Protein AF-A0A529M7R5-F1 (afdb_monomer)

Radius of gyration: 15.68 Å; Cα contacts (8 Å, |Δi|>4): 245; chains: 1; bounding box: 37×34×49 Å

Sequence (143 aa):
KEEGLSVGFTNGCFDILHAGHVSLLHAARSQCDRLVLGLNSDASVRRLKGAGRPVNDQHDRACVLAALASVDAVVVFEEDTPLALIEALLPDILVKGADYTVDTVVGADVVQKAGGRVVLVDLVAGKSTTNTIGKLRAGGTTN

Mean predicted aligned error: 4.79 Å

Secondary structure (DSSP, 8-state):
-TT---EEEEEE---S--HHHHHHHHHHHTTSSEEEEEEE-HHHHHHHH-TT--SS-HHHHHHHHHTSTT-SEEEEE-SSSSHHHHHHH--SEEEEETTS-GGGSTTHHHHHHTT-EEEEE---TT--HHHHHHHHHHTT---

Solvent-accessible surface area (backbone atoms only — not comparable to full-atom values): 8112 Å² total; per-residue (Å²): 120,89,84,76,59,45,34,19,32,36,70,48,67,67,51,60,82,50,68,34,56,55,53,45,41,46,57,42,28,75,74,30,77,37,21,39,35,40,32,39,24,49,68,23,34,20,73,76,69,34,88,87,28,53,84,47,55,50,64,60,35,46,54,59,49,55,68,35,95,43,38,73,42,71,45,78,43,61,59,94,59,65,42,70,59,42,70,73,64,56,38,46,30,41,40,45,54,54,92,51,53,73,93,70,42,82,48,40,66,63,26,43,76,72,72,24,45,76,43,71,38,81,67,50,82,93,57,48,52,68,55,54,51,50,52,57,60,67,66,66,80,78,128

Foldseek 3Di:
DVVPWAEEEEEDAQQPDDPQVLQQLQVRLVVTVAYEYEHEAQQLQCVVPHDCDDPDGPVVSLVVQCPRPSHVYYDYDHDNACQVVCLVVLGQEYEDEPVDDCVRHRCSVVNVVVVHHYDYDYGDPPDDPVSVVVVVVVVPPDD

pLDDT: mean 91.14, std 11.32, range [41.19, 98.69]

Structure (mmCIF, N/CA/C/O backbone):
data_AF-A0A529M7R5-F1
#
_entry.id   AF-A0A529M7R5-F1
#
loop_
_atom_site.group_PDB
_atom_site.id
_atom_site.type_symbol
_atom_site.label_atom_id
_atom_site.label_alt_id
_atom_site.label_comp_id
_atom_site.label_asym_id
_atom_site.label_entity_id
_atom_site.label_seq_id
_atom_site.pdbx_PDB_ins_code
_atom_site.Cartn_x
_atom_site.Cartn_y
_atom_site.Cartn_z
_atom_site.occupancy
_atom_site.B_iso_or_equiv
_atom_site.auth_seq_id
_atom_site.auth_comp_id
_atom_site.auth_asym_id
_atom_site.auth_atom_id
_atom_site.pdbx_PDB_model_num
ATOM 1 N N . LYS A 1 1 ? -13.655 10.887 7.937 1.00 60.19 1 LYS A N 1
ATOM 2 C CA . LYS A 1 1 ? -13.873 9.828 8.956 1.00 60.19 1 LYS A CA 1
ATOM 3 C C . LYS A 1 1 ? -15.172 10.080 9.737 1.00 60.19 1 LYS A C 1
ATOM 5 O O . LYS A 1 1 ? -15.191 9.979 10.954 1.00 60.19 1 LYS A O 1
ATOM 10 N N . GLU A 1 2 ? -16.259 10.444 9.056 1.00 64.56 2 GLU A N 1
ATOM 11 C CA . GLU A 1 2 ? -17.475 10.938 9.730 1.00 64.56 2 GLU A CA 1
ATOM 12 C C . GLU A 1 2 ? -18.423 9.807 10.161 1.00 64.56 2 GLU A C 1
ATOM 14 O O . GLU A 1 2 ? -19.237 9.995 11.055 1.00 64.56 2 GLU A O 1
ATOM 19 N N . GLU A 1 3 ? -18.260 8.604 9.603 1.00 77.25 3 GLU A N 1
ATOM 20 C CA . GLU A 1 3 ? -19.101 7.432 9.898 1.00 77.25 3 GLU A CA 1
ATOM 21 C C . GLU A 1 3 ? -18.539 6.517 11.007 1.00 77.25 3 GLU A C 1
ATOM 23 O O . GLU A 1 3 ? -19.066 5.434 11.240 1.00 77.25 3 GLU A O 1
ATOM 28 N N . GLY A 1 4 ? -17.441 6.899 11.674 1.00 86.88 4 GLY A N 1
ATOM 29 C CA . GLY A 1 4 ? -16.783 6.056 12.689 1.00 86.88 4 GLY A CA 1
ATOM 30 C C . GLY A 1 4 ? -16.047 4.825 12.135 1.00 86.88 4 GLY A C 1
ATOM 31 O O . GLY A 1 4 ? -15.579 3.994 12.907 1.00 86.88 4 GLY A O 1
ATOM 32 N N . LEU A 1 5 ? -15.928 4.713 10.810 1.00 94.56 5 LEU A N 1
ATOM 33 C CA . LEU A 1 5 ? -15.190 3.649 10.130 1.00 94.56 5 LEU A CA 1
ATOM 34 C C . LEU A 1 5 ? -13.676 3.826 10.281 1.00 94.56 5 LEU A C 1
ATOM 36 O O . LEU A 1 5 ? -13.154 4.931 10.109 1.00 94.56 5 LEU A O 1
ATOM 40 N N . SER A 1 6 ? -12.975 2.719 10.518 1.00 96.81 6 SER A N 1
ATOM 41 C CA . SER A 1 6 ? -11.515 2.681 10.570 1.00 96.81 6 SER A CA 1
ATOM 42 C C . SER A 1 6 ? -10.903 2.777 9.170 1.00 96.81 6 SER A C 1
ATOM 44 O O . SER A 1 6 ? -11.262 2.030 8.254 1.00 96.81 6 SER A O 1
ATOM 46 N N . VAL A 1 7 ? -9.951 3.695 8.995 1.00 97.88 7 VAL A N 1
ATOM 47 C CA . VAL A 1 7 ? -9.262 3.915 7.719 1.00 97.88 7 VAL A CA 1
ATOM 48 C C . VAL A 1 7 ? -7.856 3.338 7.782 1.00 97.88 7 VAL A C 1
ATOM 50 O O . VAL A 1 7 ? -7.005 3.796 8.548 1.00 97.88 7 VAL A O 1
ATOM 53 N N . GLY A 1 8 ? -7.609 2.339 6.941 1.00 98.25 8 GLY A N 1
ATOM 54 C CA . GLY A 1 8 ? -6.283 1.812 6.676 1.00 98.25 8 GLY A CA 1
ATOM 55 C C . GLY A 1 8 ? -5.601 2.566 5.542 1.00 98.25 8 GLY A C 1
ATOM 56 O O . GLY A 1 8 ? -6.247 3.013 4.592 1.00 98.25 8 GLY A O 1
ATOM 57 N N . PHE A 1 9 ? -4.279 2.660 5.613 1.00 98.56 9 PHE A N 1
ATOM 58 C CA . PHE A 1 9 ? -3.445 3.192 4.548 1.00 98.56 9 PHE A CA 1
ATOM 59 C C . PHE A 1 9 ? -2.277 2.259 4.253 1.00 98.56 9 PHE A C 1
ATOM 61 O O . PHE A 1 9 ? -1.611 1.752 5.156 1.00 98.56 9 PHE A O 1
ATOM 68 N N . THR A 1 10 ? -1.991 2.073 2.972 1.00 98.12 10 THR A N 1
ATOM 69 C CA . THR A 1 10 ? -0.728 1.497 2.506 1.00 98.12 10 THR A CA 1
ATOM 70 C C . THR A 1 10 ? -0.268 2.240 1.261 1.00 98.12 10 THR A C 1
ATOM 72 O O . THR A 1 10 ? -1.034 2.996 0.668 1.00 98.12 10 THR A O 1
ATOM 75 N N . ASN A 1 11 ? 0.985 2.063 0.851 1.00 97.69 11 ASN A N 1
ATOM 76 C CA . ASN A 1 11 ? 1.497 2.721 -0.346 1.00 97.69 11 ASN A CA 1
ATOM 77 C C . ASN A 1 11 ? 2.613 1.934 -1.028 1.00 97.69 11 ASN A C 1
ATOM 79 O O . ASN A 1 11 ? 3.338 1.169 -0.381 1.00 97.69 11 ASN A O 1
ATOM 83 N N . GLY A 1 12 ? 2.799 2.204 -2.319 1.00 96.00 12 GLY A N 1
ATOM 84 C CA . GLY A 1 12 ? 3.892 1.652 -3.111 1.00 96.00 12 GLY A CA 1
ATOM 85 C C . GLY A 1 12 ? 3.783 1.975 -4.599 1.00 96.00 12 GLY A C 1
ATOM 86 O O . GLY A 1 12 ? 2.895 2.700 -5.041 1.00 96.00 12 GLY A O 1
ATOM 87 N N . CYS A 1 13 ? 4.693 1.401 -5.390 1.00 95.75 13 CYS A N 1
ATOM 88 C CA . CYS A 1 13 ? 4.737 1.631 -6.836 1.00 95.75 13 CYS A CA 1
ATOM 89 C C . CYS A 1 13 ? 3.709 0.795 -7.619 1.00 95.75 13 CYS A C 1
ATOM 91 O O . CYS A 1 13 ? 3.196 1.276 -8.622 1.00 95.75 13 CYS A O 1
ATOM 93 N N . PHE A 1 14 ? 3.453 -0.453 -7.194 1.00 95.25 14 PHE A N 1
ATOM 94 C CA . PHE A 1 14 ? 2.483 -1.388 -7.801 1.00 95.25 14 PHE A CA 1
ATOM 95 C C . PHE A 1 14 ? 2.534 -1.479 -9.333 1.00 95.25 14 PHE A C 1
ATOM 97 O O . PHE A 1 14 ? 1.520 -1.408 -10.014 1.00 95.25 14 PHE A O 1
ATOM 104 N N . ASP A 1 15 ? 3.734 -1.634 -9.884 1.00 90.62 15 ASP A N 1
ATOM 105 C CA . ASP A 1 15 ? 3.928 -1.493 -11.326 1.00 90.62 15 ASP A CA 1
ATOM 106 C C . ASP A 1 15 ? 3.386 -2.674 -12.148 1.00 90.62 15 ASP A C 1
ATOM 108 O O . ASP A 1 15 ? 2.423 -2.529 -12.893 1.00 90.62 15 ASP A O 1
ATOM 112 N N . ILE A 1 16 ? 3.955 -3.872 -11.969 1.00 92.12 16 ILE A N 1
ATOM 113 C CA . ILE A 1 16 ? 3.395 -5.103 -12.543 1.00 92.12 16 ILE A CA 1
ATOM 114 C C . ILE A 1 16 ? 2.815 -5.903 -11.389 1.00 92.12 16 ILE A C 1
ATOM 116 O O . ILE A 1 16 ? 3.563 -6.367 -10.517 1.00 92.12 16 ILE A O 1
ATOM 120 N N . LEU A 1 17 ? 1.488 -6.042 -11.378 1.00 91.38 17 LEU A N 1
ATOM 121 C CA . LEU A 1 17 ? 0.788 -6.784 -10.341 1.00 91.38 17 LEU A CA 1
ATOM 122 C C . LEU A 1 17 ? 1.142 -8.270 -10.356 1.00 91.38 17 LEU A C 1
ATOM 124 O O . LEU A 1 17 ? 1.397 -8.893 -11.384 1.00 91.38 17 LEU A O 1
ATOM 128 N N . HIS A 1 18 ? 1.151 -8.838 -9.159 1.00 91.12 18 HIS A N 1
ATOM 129 C CA . HIS A 1 18 ? 1.367 -10.253 -8.912 1.00 91.12 18 HIS A CA 1
ATOM 130 C C . HIS A 1 18 ? 0.720 -10.630 -7.582 1.00 91.12 18 HIS A C 1
ATOM 132 O O . HIS A 1 18 ? 0.382 -9.756 -6.782 1.00 91.12 18 HIS A O 1
ATOM 138 N N . ALA A 1 19 ? 0.633 -11.933 -7.303 1.00 91.56 19 ALA A N 1
ATOM 139 C CA . ALA A 1 19 ? 0.003 -12.464 -6.093 1.00 91.56 19 ALA A CA 1
ATOM 140 C C . ALA A 1 19 ? 0.478 -11.781 -4.796 1.00 91.56 19 ALA A C 1
ATOM 142 O O . ALA A 1 19 ? -0.346 -11.471 -3.953 1.00 91.56 19 ALA A O 1
ATOM 143 N N . GLY A 1 20 ? 1.772 -11.448 -4.673 1.00 91.62 20 GLY A N 1
ATOM 144 C CA . GLY A 1 20 ? 2.283 -10.726 -3.499 1.00 91.62 20 GLY A CA 1
ATOM 145 C C . GLY A 1 20 ? 1.604 -9.372 -3.232 1.00 91.62 20 GLY A C 1
ATOM 146 O O . GLY A 1 20 ? 1.315 -9.067 -2.082 1.00 91.62 20 GLY A O 1
ATOM 147 N N . HIS A 1 21 ? 1.283 -8.590 -4.272 1.00 94.56 21 HIS A N 1
ATOM 148 C CA . HIS A 1 21 ? 0.554 -7.327 -4.103 1.00 94.56 21 HIS A CA 1
ATOM 149 C C . HIS A 1 21 ? -0.894 -7.576 -3.681 1.00 94.56 21 HIS A C 1
ATOM 151 O O . HIS A 1 21 ? -1.391 -6.906 -2.785 1.00 94.56 21 HIS A O 1
ATOM 157 N N . VAL A 1 22 ? -1.556 -8.557 -4.298 1.00 94.94 22 VAL A N 1
ATOM 158 C CA . VAL A 1 22 ? -2.948 -8.895 -3.973 1.00 94.94 22 VAL A CA 1
ATOM 159 C C . VAL A 1 22 ? -3.055 -9.391 -2.529 1.00 94.94 22 VAL A C 1
ATOM 161 O O . VAL A 1 22 ? -3.928 -8.936 -1.799 1.00 94.94 22 VAL A O 1
ATOM 164 N N . SER A 1 23 ? -2.134 -10.250 -2.083 1.00 94.50 23 SER A N 1
ATOM 165 C CA . SER A 1 23 ? -2.074 -10.723 -0.697 1.00 94.50 23 SER A CA 1
ATOM 166 C C . SER A 1 23 ? -1.810 -9.590 0.298 1.00 94.50 23 SER A C 1
ATOM 168 O O . SER A 1 23 ? -2.495 -9.524 1.314 1.00 94.50 23 SER A O 1
ATOM 170 N N . LEU A 1 24 ? -0.881 -8.672 -0.006 1.00 95.44 24 LEU A N 1
ATOM 171 C CA . LEU A 1 24 ? -0.615 -7.481 0.812 1.00 95.44 24 LEU A CA 1
ATOM 172 C C . LEU A 1 24 ? -1.866 -6.604 0.954 1.00 95.44 24 LEU A C 1
ATOM 174 O O . LEU A 1 24 ? -2.234 -6.239 2.066 1.00 95.44 24 LEU A O 1
ATOM 178 N N . LEU A 1 25 ? -2.533 -6.279 -0.157 1.00 97.56 25 LEU A N 1
ATOM 179 C CA . LEU A 1 25 ? -3.726 -5.426 -0.152 1.00 97.56 25 LEU A CA 1
ATOM 180 C C . LEU A 1 25 ? -4.905 -6.103 0.555 1.00 97.56 25 LEU A C 1
ATOM 182 O O . LEU A 1 25 ? -5.615 -5.455 1.318 1.00 97.56 25 LEU A O 1
ATOM 186 N N . HIS A 1 26 ? -5.075 -7.411 0.363 1.00 97.19 26 HIS A N 1
ATOM 187 C CA . HIS A 1 26 ? -6.082 -8.194 1.073 1.00 97.19 26 HIS A CA 1
ATOM 188 C C . HIS A 1 26 ? -5.837 -8.196 2.588 1.00 97.19 26 HIS A C 1
ATOM 190 O O . HIS A 1 26 ? -6.755 -7.936 3.366 1.00 97.19 26 HIS A O 1
ATOM 196 N N . ALA A 1 27 ? -4.592 -8.430 3.012 1.00 97.06 27 ALA A N 1
ATOM 197 C CA . ALA A 1 27 ? -4.210 -8.372 4.418 1.00 97.06 27 ALA A CA 1
ATOM 198 C C . ALA A 1 27 ? -4.363 -6.958 4.997 1.00 97.06 27 ALA A C 1
ATOM 200 O O . ALA A 1 27 ? -4.800 -6.814 6.130 1.00 97.06 27 ALA A O 1
ATOM 201 N N . ALA A 1 28 ? -4.069 -5.908 4.226 1.00 97.44 28 ALA A N 1
ATOM 202 C CA . ALA A 1 28 ? -4.280 -4.530 4.662 1.00 97.44 28 ALA A CA 1
ATOM 203 C C . ALA A 1 28 ? -5.769 -4.213 4.859 1.00 97.44 28 ALA A C 1
ATOM 205 O O . ALA A 1 28 ? -6.158 -3.646 5.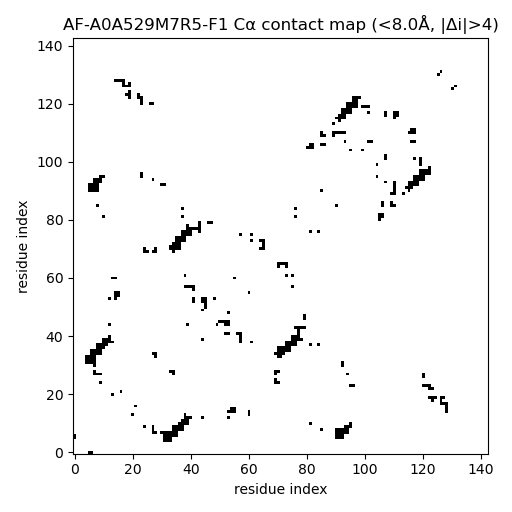883 1.00 97.44 28 ALA A O 1
ATOM 206 N N . ARG A 1 29 ? -6.621 -4.631 3.916 1.00 97.75 29 ARG A N 1
ATOM 207 C CA . ARG A 1 29 ? -8.068 -4.413 3.997 1.00 97.75 29 ARG A CA 1
ATOM 208 C C . ARG A 1 29 ? -8.721 -5.167 5.152 1.00 97.75 29 ARG A C 1
ATOM 210 O O . ARG A 1 29 ? -9.709 -4.678 5.682 1.00 97.75 29 ARG A O 1
ATOM 217 N N . SER A 1 30 ? -8.182 -6.313 5.576 1.00 97.69 30 SER A N 1
ATOM 218 C CA . SER A 1 30 ? -8.715 -7.053 6.731 1.00 97.69 30 SER A CA 1
ATOM 219 C C . SER A 1 30 ? -8.452 -6.371 8.080 1.00 97.69 30 SER A C 1
ATOM 221 O O . SER A 1 30 ? -9.035 -6.766 9.085 1.00 97.69 30 SER A O 1
ATOM 223 N N . GLN A 1 31 ? -7.597 -5.342 8.114 1.00 97.88 31 GLN A N 1
ATOM 224 C CA . GLN A 1 31 ? -7.276 -4.578 9.325 1.00 97.88 31 GLN A CA 1
ATOM 225 C C . GLN A 1 31 ? -8.116 -3.309 9.504 1.00 97.88 31 GLN A C 1
ATOM 227 O O . GLN A 1 31 ? -7.939 -2.627 10.514 1.00 97.88 31 GLN A O 1
ATOM 232 N N . CYS A 1 32 ? -8.960 -2.961 8.530 1.00 97.44 32 CYS A N 1
ATOM 233 C CA . CYS A 1 32 ? -9.695 -1.698 8.491 1.00 97.44 32 CYS A CA 1
ATOM 234 C C . CYS A 1 32 ? -11.045 -1.839 7.775 1.00 97.44 32 CYS A C 1
ATOM 236 O O . CYS A 1 32 ? -11.297 -2.831 7.097 1.00 97.44 32 CYS A O 1
ATOM 238 N N . ASP A 1 33 ? -11.903 -0.829 7.878 1.00 97.62 33 ASP A N 1
ATOM 239 C CA . ASP A 1 33 ? -13.192 -0.781 7.178 1.00 97.62 33 ASP A CA 1
ATOM 240 C C . ASP A 1 33 ? -13.087 -0.174 5.778 1.00 97.62 33 ASP A C 1
ATOM 242 O O . ASP A 1 33 ? -13.915 -0.471 4.913 1.00 97.62 33 ASP A O 1
ATOM 246 N N . ARG A 1 34 ? -12.099 0.699 5.562 1.00 97.81 34 ARG A N 1
ATOM 247 C CA . ARG A 1 34 ? -11.779 1.312 4.269 1.00 97.81 34 ARG A CA 1
ATOM 248 C C . ARG A 1 34 ? -10.270 1.353 4.074 1.00 97.81 34 ARG A C 1
ATOM 250 O O . ARG A 1 34 ? -9.562 1.834 4.957 1.00 97.81 34 ARG A O 1
ATOM 257 N N . LEU A 1 35 ? -9.783 0.906 2.920 1.00 98.56 35 LEU A N 1
ATOM 258 C CA . LEU A 1 35 ? -8.367 0.956 2.564 1.00 98.56 35 LEU A CA 1
ATOM 259 C C . LEU A 1 35 ? -8.099 2.042 1.518 1.00 98.56 35 LEU A C 1
ATOM 261 O O . LEU A 1 35 ? -8.558 1.953 0.377 1.00 98.56 35 LEU A O 1
ATOM 265 N N . VAL A 1 36 ? -7.281 3.024 1.897 1.00 98.56 36 VAL A N 1
ATOM 266 C CA . VAL A 1 36 ? -6.711 4.018 0.984 1.00 98.56 36 VAL A CA 1
ATOM 267 C C . VAL A 1 36 ? -5.320 3.564 0.545 1.00 98.56 36 VAL A C 1
ATOM 269 O O . VAL A 1 36 ? -4.459 3.245 1.367 1.00 98.56 36 VAL A O 1
ATOM 272 N N . LEU A 1 37 ? -5.083 3.558 -0.762 1.00 98.69 37 LEU A N 1
ATOM 273 C CA . LEU A 1 37 ? -3.809 3.196 -1.362 1.00 98.69 37 LEU A CA 1
ATOM 274 C C . LEU A 1 37 ? -3.084 4.431 -1.906 1.00 98.69 37 LEU A C 1
ATOM 276 O O . LEU A 1 37 ? -3.506 5.020 -2.900 1.00 98.69 37 LEU A O 1
ATOM 280 N N . GLY A 1 38 ? -1.949 4.780 -1.305 1.00 98.50 38 GLY A N 1
ATOM 281 C CA . GLY A 1 38 ? -1.008 5.743 -1.868 1.00 98.50 38 GLY A CA 1
ATOM 282 C C . GLY A 1 38 ? -0.229 5.138 -3.039 1.00 98.50 38 GLY A C 1
ATOM 283 O O . GLY A 1 38 ? 0.549 4.197 -2.862 1.00 98.50 38 GLY A O 1
ATOM 284 N N . LEU A 1 39 ? -0.381 5.694 -4.235 1.00 98.50 39 LEU A N 1
ATOM 285 C CA . LEU A 1 39 ? 0.323 5.256 -5.435 1.00 98.50 39 LEU A CA 1
ATOM 286 C C . LEU A 1 39 ? 1.417 6.258 -5.809 1.00 98.50 39 LEU A C 1
ATOM 288 O O . LEU A 1 39 ? 1.136 7.423 -6.072 1.00 98.50 39 LEU A O 1
ATOM 292 N N . ASN A 1 40 ? 2.668 5.805 -5.885 1.00 98.38 40 ASN A N 1
ATOM 293 C CA . ASN A 1 40 ? 3.754 6.654 -6.380 1.00 98.38 40 ASN A CA 1
ATOM 294 C C . ASN A 1 40 ? 3.489 7.073 -7.843 1.00 98.38 40 ASN A C 1
ATOM 296 O O . ASN A 1 40 ? 3.194 6.218 -8.691 1.00 98.38 40 ASN A O 1
ATOM 300 N N . SER A 1 41 ? 3.656 8.362 -8.147 1.00 98.56 41 SER A N 1
ATOM 301 C CA . SER A 1 41 ? 3.620 8.912 -9.509 1.00 98.56 41 SER A CA 1
ATOM 302 C C . SER A 1 41 ? 4.735 8.342 -10.389 1.00 98.56 41 SER A C 1
ATOM 304 O O . SER A 1 41 ? 5.701 7.753 -9.894 1.00 98.56 41 SER A O 1
ATOM 306 N N . ASP A 1 42 ? 4.647 8.541 -11.703 1.00 98.12 42 ASP A N 1
ATOM 307 C CA . ASP A 1 42 ? 5.693 8.074 -12.623 1.00 98.12 42 ASP A CA 1
ATOM 308 C C . ASP A 1 42 ? 7.048 8.729 -12.337 1.00 98.12 42 ASP A C 1
ATOM 310 O O . ASP A 1 42 ? 8.083 8.059 -12.358 1.00 98.12 42 ASP A O 1
ATOM 314 N N . ALA A 1 43 ? 7.042 10.020 -11.990 1.00 98.00 43 ALA A N 1
ATOM 315 C CA . ALA A 1 43 ? 8.241 10.750 -11.594 1.00 98.00 43 ALA A CA 1
ATOM 316 C C . ALA A 1 43 ? 8.854 10.177 -10.304 1.00 98.00 43 ALA A C 1
ATOM 318 O O . ALA A 1 43 ? 10.060 9.924 -10.259 1.00 98.00 43 ALA A O 1
ATOM 319 N N . SER A 1 44 ? 8.023 9.903 -9.291 1.00 97.56 44 SER A N 1
ATOM 320 C CA . SER A 1 44 ? 8.444 9.285 -8.027 1.00 97.56 44 SER A CA 1
ATOM 321 C C . SER A 1 44 ? 9.061 7.903 -8.264 1.00 97.56 44 SER A C 1
ATOM 323 O O . SER A 1 44 ? 10.190 7.627 -7.851 1.00 97.56 44 SER A O 1
ATOM 325 N N . VAL A 1 45 ? 8.380 7.039 -9.028 1.00 96.25 45 VAL A N 1
ATOM 326 C CA . VAL A 1 45 ? 8.890 5.696 -9.343 1.00 96.25 45 VAL A CA 1
ATOM 327 C C . VAL A 1 45 ? 10.202 5.766 -10.125 1.00 96.25 45 VAL A C 1
ATOM 329 O O . VAL A 1 45 ? 11.117 4.992 -9.836 1.00 96.25 45 VAL A O 1
ATOM 332 N N . ARG A 1 46 ? 10.332 6.695 -11.078 1.00 96.50 46 ARG A N 1
ATOM 333 C CA . ARG A 1 46 ? 11.558 6.862 -11.864 1.00 96.50 46 ARG A CA 1
ATOM 334 C C . ARG A 1 46 ? 12.750 7.269 -11.001 1.00 96.50 46 ARG A C 1
ATOM 336 O O . ARG A 1 46 ? 13.834 6.721 -11.194 1.00 96.50 46 ARG A O 1
ATOM 343 N N . ARG A 1 47 ? 12.567 8.171 -10.029 1.00 96.31 47 ARG A N 1
ATOM 344 C CA . ARG A 1 47 ? 13.626 8.527 -9.064 1.00 96.31 47 ARG A CA 1
ATOM 345 C C . ARG A 1 47 ? 14.010 7.337 -8.182 1.00 96.31 47 ARG A C 1
ATOM 347 O O . ARG A 1 47 ? 15.193 7.090 -7.976 1.00 96.31 47 ARG A O 1
ATOM 354 N N . LEU A 1 48 ? 13.027 6.552 -7.736 1.00 92.12 48 LEU A N 1
ATOM 355 C CA . LEU A 1 48 ? 13.240 5.415 -6.832 1.00 92.12 48 LEU A CA 1
ATOM 356 C C . LEU A 1 48 ? 13.825 4.164 -7.508 1.00 92.12 48 LEU A C 1
ATOM 358 O O . LEU A 1 48 ? 14.501 3.370 -6.855 1.00 92.12 48 LEU A O 1
ATOM 362 N N . LYS A 1 49 ? 13.498 3.917 -8.782 1.00 90.31 49 LYS A N 1
ATOM 363 C CA . LYS A 1 49 ? 13.783 2.643 -9.475 1.00 90.31 49 LYS A CA 1
ATOM 364 C C . LYS A 1 49 ? 14.591 2.802 -10.769 1.00 90.31 49 LYS A C 1
ATOM 366 O O . LYS A 1 49 ? 14.974 1.790 -11.355 1.00 90.31 49 LYS A O 1
ATOM 371 N N . GLY A 1 50 ? 14.868 4.033 -11.200 1.00 93.69 50 GLY A N 1
ATOM 372 C CA . GLY A 1 50 ? 15.639 4.357 -12.400 1.00 93.69 50 GLY A CA 1
ATOM 373 C C . GLY A 1 50 ? 14.789 4.598 -13.654 1.00 93.69 50 GLY A C 1
ATOM 374 O O . GLY A 1 50 ? 13.586 4.351 -13.683 1.00 93.69 50 GLY A O 1
ATOM 375 N N . ALA A 1 51 ? 15.446 5.062 -14.724 1.00 91.75 51 ALA A N 1
ATOM 376 C CA . ALA A 1 51 ? 14.809 5.548 -15.957 1.00 91.75 51 ALA A CA 1
ATOM 377 C C . ALA A 1 51 ? 13.899 4.533 -16.675 1.00 91.75 51 ALA A C 1
ATOM 379 O O . ALA A 1 51 ? 12.942 4.933 -17.329 1.00 91.75 51 ALA A O 1
ATOM 380 N N . GLY A 1 52 ? 14.169 3.230 -16.542 1.00 91.88 52 GLY A N 1
ATOM 381 C CA . GLY A 1 52 ? 13.368 2.164 -17.160 1.00 91.88 52 GLY A CA 1
ATOM 382 C C . GLY A 1 52 ? 12.095 1.791 -16.394 1.00 91.88 52 GLY A C 1
ATOM 383 O O . GLY A 1 52 ? 11.561 0.704 -16.612 1.00 91.88 52 GLY A O 1
ATOM 384 N N . ARG A 1 53 ? 11.672 2.614 -15.427 1.00 94.06 53 ARG A N 1
ATOM 385 C CA . ARG A 1 53 ? 10.522 2.372 -14.551 1.00 94.06 53 ARG A CA 1
ATOM 386 C C . ARG A 1 53 ? 9.702 3.665 -14.372 1.00 94.06 53 ARG A C 1
ATOM 388 O O . ARG A 1 53 ? 10.297 4.747 -14.375 1.00 94.06 53 ARG A O 1
ATOM 395 N N . PRO A 1 54 ? 8.374 3.564 -14.176 1.00 95.50 54 PRO A N 1
ATOM 396 C CA . PRO A 1 54 ? 7.584 2.330 -14.204 1.00 95.50 54 PRO A CA 1
ATOM 397 C C . PRO A 1 54 ? 7.404 1.768 -15.630 1.00 95.50 54 PRO A C 1
ATOM 399 O O . PRO A 1 54 ? 7.787 2.412 -16.601 1.00 95.50 54 PRO A O 1
ATOM 402 N N . VAL A 1 55 ? 6.899 0.536 -15.744 1.00 95.69 55 VAL A N 1
ATOM 4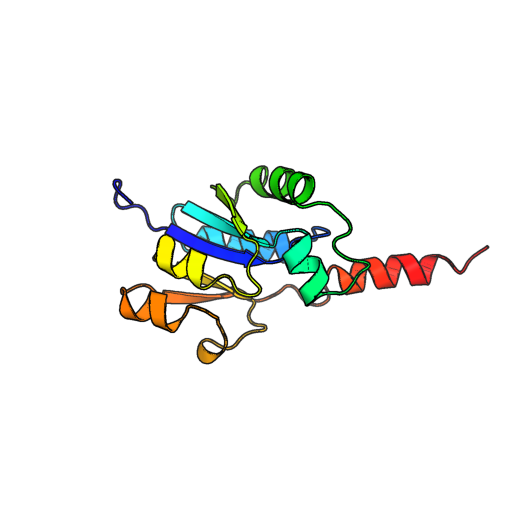03 C CA . VAL A 1 55 ? 6.516 -0.094 -17.020 1.00 95.69 55 VAL A CA 1
ATOM 404 C C . VAL A 1 55 ? 5.116 0.352 -17.423 1.00 95.69 55 VAL A C 1
ATOM 406 O O . VAL A 1 55 ? 4.922 0.725 -18.574 1.00 95.69 55 VAL A O 1
ATOM 409 N N . ASN A 1 56 ? 4.176 0.338 -16.477 1.00 97.06 56 ASN A N 1
ATOM 410 C CA . ASN A 1 56 ? 2.837 0.893 -16.656 1.00 97.06 56 ASN A CA 1
ATOM 411 C C . ASN A 1 56 ? 2.784 2.299 -16.051 1.00 97.06 56 ASN A C 1
ATOM 413 O O . ASN A 1 56 ? 3.286 2.513 -14.941 1.00 97.06 56 ASN A O 1
ATOM 417 N N . ASP A 1 57 ? 2.174 3.252 -16.750 1.00 97.94 57 ASP A N 1
ATOM 418 C CA . ASP A 1 57 ? 2.039 4.614 -16.233 1.00 97.94 57 ASP A CA 1
ATOM 419 C C . ASP A 1 57 ? 1.120 4.676 -14.998 1.00 97.94 57 ASP A C 1
ATOM 421 O O . ASP A 1 57 ? 0.471 3.702 -14.598 1.00 97.94 57 ASP A O 1
ATOM 425 N N . GLN A 1 58 ? 1.112 5.818 -14.316 1.00 98.31 58 GLN A N 1
ATOM 426 C CA . GLN A 1 58 ? 0.349 5.982 -13.080 1.00 98.31 58 GLN A CA 1
ATOM 427 C C . GLN A 1 58 ? -1.162 5.867 -13.273 1.00 98.31 58 GLN A C 1
ATOM 429 O O . GLN A 1 58 ? -1.848 5.485 -12.325 1.00 98.31 58 GLN A O 1
ATOM 434 N N . HIS A 1 59 ? -1.681 6.185 -14.462 1.00 98.25 59 HIS A N 1
ATOM 435 C CA . HIS A 1 59 ? -3.107 6.102 -14.746 1.00 98.25 59 HIS A CA 1
ATOM 436 C C . HIS A 1 59 ? -3.536 4.640 -14.867 1.00 98.25 59 HIS A C 1
ATOM 438 O O . HIS A 1 59 ? -4.466 4.216 -14.177 1.00 98.25 59 HIS A O 1
ATOM 444 N N . ASP A 1 60 ? -2.797 3.849 -15.642 1.00 98.38 60 ASP A N 1
ATOM 445 C CA . ASP A 1 60 ? -3.047 2.420 -15.810 1.00 98.38 60 ASP A CA 1
ATOM 446 C C . ASP A 1 60 ? -2.906 1.671 -14.483 1.00 98.38 60 ASP A C 1
ATOM 448 O O . ASP A 1 60 ? -3.779 0.885 -14.098 1.00 98.38 60 ASP A O 1
ATOM 452 N N . ARG A 1 61 ? -1.841 1.960 -13.722 1.00 98.25 61 ARG A N 1
ATOM 453 C CA . ARG A 1 61 ? -1.646 1.376 -12.386 1.00 98.25 61 ARG A CA 1
ATOM 454 C C . ARG A 1 61 ? -2.808 1.720 -11.456 1.00 98.25 61 ARG A C 1
ATOM 456 O O . ARG A 1 61 ? -3.322 0.825 -10.786 1.00 98.25 61 ARG A O 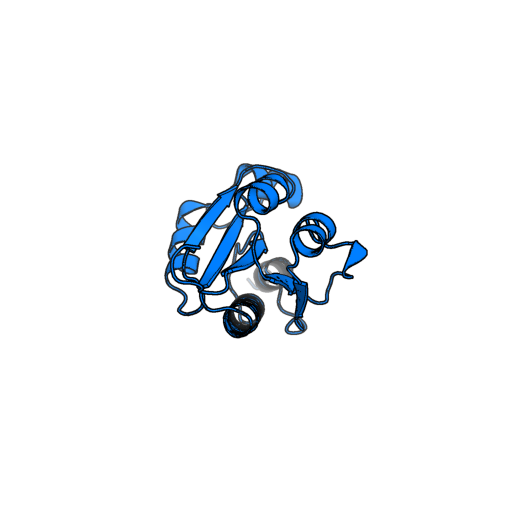1
ATOM 463 N N . ALA A 1 62 ? -3.242 2.982 -11.421 1.00 98.50 62 ALA A N 1
ATOM 464 C CA . ALA A 1 62 ? -4.364 3.409 -10.588 1.00 98.50 62 ALA A CA 1
ATOM 465 C C . ALA A 1 62 ? -5.675 2.724 -10.992 1.00 98.50 62 ALA A C 1
ATOM 467 O O . ALA A 1 62 ? -6.394 2.250 -10.115 1.00 98.50 62 ALA A O 1
ATOM 468 N N . CYS A 1 63 ? -5.956 2.621 -12.294 1.00 98.38 63 CYS A N 1
ATOM 469 C CA . CYS A 1 63 ? -7.149 1.964 -12.826 1.00 98.38 63 CYS A CA 1
ATOM 470 C C . CYS A 1 63 ? -7.237 0.500 -12.372 1.00 98.38 63 CYS A C 1
ATOM 472 O O . CYS A 1 63 ? -8.242 0.078 -11.797 1.00 98.38 63 CYS A O 1
ATOM 474 N N . VAL A 1 64 ? -6.152 -0.262 -12.544 1.00 97.94 64 VAL A N 1
ATOM 475 C CA . VAL A 1 64 ? -6.111 -1.673 -12.136 1.00 97.94 64 VAL A CA 1
ATOM 476 C C . VAL A 1 64 ? -6.256 -1.817 -10.620 1.00 97.94 64 VAL A C 1
ATOM 478 O O . VAL A 1 64 ? -6.990 -2.686 -10.152 1.00 97.94 64 VAL A O 1
ATOM 481 N N . LEU A 1 65 ? -5.570 -0.977 -9.842 1.00 98.31 65 LEU A N 1
ATOM 482 C CA . LEU A 1 65 ? -5.626 -1.022 -8.380 1.00 98.31 65 LEU A CA 1
ATOM 483 C C . LEU A 1 65 ? -7.008 -0.662 -7.831 1.00 98.31 65 LEU A C 1
ATOM 485 O O . LEU A 1 65 ? -7.469 -1.323 -6.905 1.00 98.31 65 LEU A O 1
ATOM 489 N N . ALA A 1 66 ? -7.673 0.339 -8.409 1.00 97.88 66 ALA A N 1
ATOM 490 C CA . ALA A 1 66 ? -9.019 0.755 -8.018 1.00 97.88 66 ALA A CA 1
ATOM 491 C C . ALA A 1 66 ? -10.083 -0.316 -8.317 1.00 97.88 66 ALA A C 1
ATOM 493 O O . ALA A 1 66 ? -11.135 -0.329 -7.688 1.00 97.88 66 ALA A O 1
ATOM 494 N N . ALA A 1 67 ? -9.811 -1.235 -9.248 1.00 98.00 67 ALA A N 1
ATOM 495 C CA . ALA A 1 67 ? -10.691 -2.364 -9.539 1.00 98.00 67 ALA A CA 1
ATOM 496 C C . ALA A 1 67 ? -10.540 -3.536 -8.547 1.00 98.00 67 ALA A C 1
ATOM 498 O O . ALA A 1 67 ? -11.327 -4.485 -8.588 1.00 98.00 67 ALA A O 1
ATOM 499 N N . LEU A 1 68 ? -9.531 -3.519 -7.667 1.00 97.88 68 LEU A N 1
ATOM 500 C CA . LEU A 1 68 ? -9.339 -4.583 -6.685 1.00 97.88 68 LEU A CA 1
ATOM 501 C C . LEU A 1 68 ? -10.327 -4.426 -5.529 1.00 97.88 68 LEU A C 1
ATOM 503 O O . LEU A 1 68 ? -10.350 -3.401 -4.862 1.00 97.88 68 LEU A O 1
ATOM 507 N N . ALA A 1 69 ? -11.046 -5.502 -5.201 1.00 97.56 69 ALA A N 1
ATOM 508 C CA . ALA A 1 69 ? -12.047 -5.520 -4.126 1.00 97.56 69 ALA A CA 1
ATOM 509 C C . ALA A 1 69 ? -11.517 -5.116 -2.734 1.00 97.56 69 ALA A C 1
ATOM 511 O O . ALA A 1 69 ? -12.298 -4.857 -1.825 1.00 97.56 69 ALA A O 1
ATOM 512 N N . SER A 1 70 ? -10.196 -5.113 -2.538 1.00 98.12 70 SER A N 1
ATOM 513 C CA . SER A 1 70 ? -9.564 -4.702 -1.283 1.00 98.12 70 SER A CA 1
ATOM 514 C C . SER A 1 70 ? -9.273 -3.203 -1.192 1.00 98.12 70 SER A C 1
ATOM 516 O O . SER A 1 70 ? -8.881 -2.759 -0.121 1.00 98.12 70 SER A O 1
ATOM 518 N N . VAL A 1 71 ? -9.410 -2.439 -2.279 1.00 98.50 71 VAL A N 1
ATOM 519 C CA . VAL A 1 71 ? -9.022 -1.025 -2.354 1.00 98.50 71 VAL A CA 1
ATOM 520 C C . VAL A 1 71 ? -10.273 -0.165 -2.482 1.00 98.50 71 VAL A C 1
ATOM 522 O O . VAL A 1 71 ? -11.036 -0.317 -3.429 1.00 98.50 71 VAL A O 1
ATOM 525 N N . ASP A 1 72 ? -10.465 0.758 -1.542 1.00 98.31 72 ASP A N 1
ATOM 526 C CA . ASP A 1 72 ? -11.614 1.668 -1.537 1.00 98.31 72 ASP A CA 1
ATOM 527 C C . ASP A 1 72 ? -11.281 3.012 -2.210 1.00 98.31 72 ASP A C 1
ATOM 529 O O . ASP A 1 72 ? -12.155 3.656 -2.787 1.00 98.31 72 ASP A O 1
ATOM 533 N N . ALA A 1 73 ? -10.015 3.441 -2.159 1.00 98.12 73 ALA A N 1
ATOM 534 C CA . ALA A 1 73 ? -9.541 4.638 -2.850 1.00 98.12 73 ALA A CA 1
ATOM 535 C C . ALA A 1 73 ? -8.062 4.525 -3.236 1.00 98.12 73 ALA A C 1
ATOM 537 O O . ALA A 1 73 ? -7.260 3.946 -2.503 1.00 98.12 73 ALA A O 1
ATOM 538 N N . VAL A 1 74 ? -7.689 5.145 -4.357 1.00 98.62 74 VAL A N 1
ATOM 539 C CA . VAL A 1 74 ? -6.295 5.301 -4.794 1.00 98.62 74 VAL A CA 1
ATOM 540 C C . VAL A 1 74 ? -5.959 6.788 -4.837 1.00 98.62 74 VAL A C 1
ATOM 542 O O . VAL A 1 74 ? -6.691 7.568 -5.442 1.00 98.62 74 VAL A O 1
ATOM 545 N N . VAL A 1 75 ? -4.846 7.181 -4.219 1.00 98.44 75 VAL A N 1
ATOM 546 C CA . VAL A 1 75 ? -4.349 8.563 -4.219 1.00 98.44 75 VAL A CA 1
ATOM 547 C C . VAL A 1 75 ? -2.936 8.579 -4.778 1.00 98.44 75 VAL A C 1
ATOM 549 O O . VAL A 1 75 ? -2.041 7.943 -4.224 1.00 98.44 75 VAL A O 1
ATOM 552 N N . VAL A 1 76 ? -2.728 9.298 -5.880 1.00 98.50 76 VAL A N 1
ATOM 553 C CA . VAL A 1 76 ? -1.397 9.444 -6.480 1.00 98.50 76 VAL A CA 1
ATOM 554 C C . VAL A 1 76 ? -0.619 10.533 -5.743 1.00 98.50 76 VAL A C 1
ATOM 556 O O . VAL A 1 76 ? -1.158 11.611 -5.510 1.00 98.50 76 VAL A O 1
ATOM 55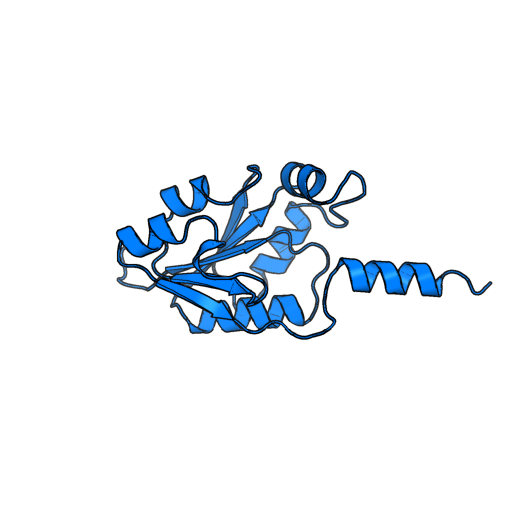9 N N . PHE A 1 77 ? 0.641 10.263 -5.404 1.00 98.50 77 PHE A N 1
ATOM 560 C CA . PHE A 1 77 ? 1.546 11.232 -4.777 1.00 98.50 77 PHE A CA 1
ATOM 561 C C . PHE A 1 77 ? 2.900 11.260 -5.494 1.00 98.50 77 PHE A C 1
ATOM 563 O O . PHE A 1 77 ? 3.335 10.254 -6.067 1.00 98.50 77 PHE A O 1
ATOM 570 N N . GLU A 1 78 ? 3.556 12.420 -5.505 1.00 97.81 78 GLU A N 1
ATOM 571 C CA . GLU A 1 78 ? 4.772 12.644 -6.294 1.00 97.81 78 GLU A CA 1
ATOM 572 C C . GLU A 1 78 ? 6.052 12.583 -5.464 1.00 97.81 78 GLU A C 1
ATOM 574 O O . GLU A 1 78 ? 7.122 12.325 -6.009 1.00 97.81 78 GLU A O 1
ATOM 579 N N . GLU A 1 79 ? 5.962 12.771 -4.156 1.00 97.38 79 GLU A N 1
ATOM 580 C CA . GLU A 1 79 ? 7.082 12.796 -3.228 1.00 97.38 79 GLU A CA 1
ATOM 581 C C . GLU A 1 79 ? 7.833 11.451 -3.182 1.00 97.38 79 GLU A C 1
ATOM 583 O O . GLU A 1 79 ? 7.332 10.393 -3.579 1.00 97.38 79 GLU A O 1
ATOM 588 N N . ASP A 1 80 ? 9.072 11.475 -2.683 1.00 93.00 80 ASP A N 1
ATOM 589 C CA . ASP A 1 80 ? 9.892 10.260 -2.534 1.00 93.00 80 ASP A CA 1
ATOM 590 C C . ASP A 1 80 ? 9.390 9.355 -1.399 1.00 93.00 80 ASP A C 1
ATOM 592 O O . ASP A 1 80 ? 9.643 8.148 -1.387 1.00 93.00 80 ASP A O 1
ATOM 596 N N . THR A 1 81 ? 8.646 9.928 -0.452 1.00 95.50 81 THR A N 1
ATOM 597 C CA . THR A 1 81 ? 8.045 9.213 0.672 1.00 95.50 81 THR A CA 1
ATOM 598 C C . THR A 1 81 ? 6.577 9.614 0.826 1.00 95.50 81 THR A C 1
ATOM 600 O O . THR A 1 81 ? 6.215 10.731 0.467 1.00 95.50 81 THR A O 1
ATOM 603 N N . PRO A 1 82 ? 5.720 8.746 1.388 1.00 96.94 82 PRO A N 1
ATOM 604 C CA . PRO A 1 82 ? 4.296 9.038 1.558 1.00 96.94 82 PRO A CA 1
ATOM 605 C C . PRO A 1 82 ? 4.000 9.969 2.750 1.00 96.94 82 PRO A C 1
ATOM 607 O O . PRO A 1 82 ? 2.836 10.104 3.109 1.00 96.94 82 PRO A O 1
ATOM 610 N N . LEU A 1 83 ? 5.012 10.553 3.410 1.00 97.81 83 LEU A N 1
ATOM 611 C CA . LEU A 1 83 ? 4.851 11.218 4.709 1.00 97.81 83 LEU A CA 1
ATOM 612 C C . LEU A 1 83 ? 3.799 12.333 4.677 1.00 97.81 83 LEU A C 1
ATOM 614 O O . LEU A 1 83 ? 2.878 12.301 5.483 1.00 97.81 83 LEU A O 1
ATOM 618 N N . ALA A 1 84 ? 3.879 13.246 3.707 1.00 97.69 84 ALA A N 1
ATOM 619 C CA . ALA A 1 84 ? 2.924 14.348 3.581 1.00 97.69 84 ALA A CA 1
ATOM 620 C C . ALA A 1 84 ? 1.481 13.847 3.378 1.00 97.69 84 ALA A C 1
ATOM 622 O O . ALA A 1 84 ? 0.533 14.397 3.936 1.00 97.69 84 ALA A O 1
ATOM 623 N N . LEU A 1 85 ? 1.307 12.755 2.625 1.00 97.56 85 LEU A N 1
ATOM 624 C CA . LEU A 1 85 ? -0.002 12.133 2.434 1.00 97.56 85 LEU A CA 1
ATOM 625 C C . LEU A 1 85 ? -0.503 11.455 3.719 1.00 97.56 85 LEU A C 1
ATOM 627 O O . LEU A 1 85 ? -1.690 11.533 4.029 1.00 97.56 85 LEU A O 1
ATOM 631 N N . ILE A 1 86 ? 0.388 10.821 4.485 1.00 98.19 86 ILE A N 1
ATOM 632 C CA . ILE A 1 86 ? 0.063 10.241 5.795 1.00 98.19 86 ILE A CA 1
ATOM 633 C C . ILE A 1 86 ? -0.336 11.340 6.786 1.00 98.19 86 ILE A C 1
ATOM 635 O O . ILE A 1 86 ? -1.314 11.164 7.503 1.00 98.19 86 ILE A O 1
ATOM 639 N N . GLU A 1 87 ? 0.369 12.471 6.812 1.00 97.81 87 GLU A N 1
ATOM 640 C CA . GLU A 1 87 ? 0.050 13.626 7.662 1.00 97.81 87 GLU A CA 1
ATOM 641 C C . GLU A 1 87 ? -1.283 14.280 7.282 1.00 97.81 87 GLU A C 1
ATOM 643 O O . GLU A 1 87 ? -2.022 14.717 8.159 1.00 97.81 87 GLU A O 1
ATOM 648 N N . ALA A 1 88 ? -1.621 14.315 5.990 1.00 96.81 88 ALA A N 1
ATOM 649 C CA . ALA A 1 88 ? -2.901 14.843 5.524 1.00 96.81 88 ALA A CA 1
ATOM 650 C C . ALA A 1 88 ? -4.077 13.894 5.821 1.00 96.81 88 ALA A C 1
ATOM 652 O O . ALA A 1 88 ? -5.169 14.347 6.163 1.00 96.81 88 ALA A O 1
ATOM 653 N N . LEU A 1 89 ? -3.872 12.580 5.678 1.00 95.56 89 LEU A N 1
ATOM 654 C CA . LEU A 1 89 ? -4.919 11.571 5.869 1.00 95.56 89 LEU A CA 1
ATOM 655 C C . LEU A 1 89 ? -5.107 11.170 7.341 1.00 95.56 89 LEU A C 1
ATOM 657 O O . LEU A 1 89 ? -6.222 10.828 7.740 1.00 95.56 89 LEU A O 1
ATOM 661 N N . LEU A 1 90 ? -4.017 11.158 8.116 1.00 96.56 90 LEU A N 1
ATOM 662 C CA . LEU A 1 90 ? -3.906 10.605 9.471 1.00 96.56 90 LEU A CA 1
ATOM 663 C C . LEU A 1 90 ? -4.647 9.266 9.614 1.00 96.56 90 LEU A C 1
ATOM 665 O O . LEU A 1 90 ? -5.648 9.197 10.328 1.00 96.56 90 LEU A O 1
ATOM 669 N N . PRO A 1 91 ? -4.225 8.197 8.915 1.00 97.44 91 PRO A N 1
ATOM 670 C CA . PRO A 1 91 ? -4.931 6.918 8.940 1.00 97.44 91 PRO A CA 1
ATOM 671 C C . PRO A 1 91 ? -4.924 6.288 10.339 1.00 97.44 91 PRO A C 1
ATOM 673 O O . PRO A 1 91 ? -4.002 6.498 11.121 1.00 97.44 91 PRO A O 1
ATOM 676 N N . ASP A 1 92 ? -5.943 5.483 10.646 1.00 97.88 92 ASP A N 1
ATOM 677 C CA . ASP A 1 92 ? -6.029 4.753 11.921 1.00 97.88 92 ASP A CA 1
ATOM 678 C C . ASP A 1 92 ? -5.086 3.539 11.927 1.00 97.88 92 ASP A C 1
ATOM 680 O O . ASP A 1 92 ? -4.563 3.135 12.969 1.00 97.88 92 ASP A O 1
ATOM 684 N N . ILE A 1 93 ? -4.849 2.958 10.745 1.00 98.19 93 ILE A N 1
ATOM 685 C CA . ILE A 1 93 ? -3.950 1.821 10.548 1.00 98.19 93 ILE A CA 1
ATOM 686 C C . ILE A 1 93 ? -2.998 2.103 9.385 1.00 98.19 93 ILE A C 1
ATOM 688 O O . ILE A 1 93 ? -3.433 2.336 8.261 1.00 98.19 93 ILE A O 1
ATOM 692 N N . LEU A 1 94 ? -1.692 2.014 9.629 1.00 98.19 94 LEU A N 1
ATOM 693 C CA . LEU A 1 94 ? -0.660 2.059 8.592 1.00 98.19 94 LEU A CA 1
ATOM 694 C C . LEU A 1 94 ? -0.133 0.649 8.325 1.00 98.19 94 LEU A C 1
ATOM 696 O O . LEU A 1 94 ? 0.433 0.022 9.217 1.00 98.19 94 LEU A O 1
ATOM 700 N N . VAL A 1 95 ? -0.311 0.143 7.104 1.00 97.19 95 VAL A N 1
ATOM 701 C CA . VAL A 1 95 ? 0.052 -1.234 6.741 1.00 97.19 95 VAL A CA 1
ATOM 702 C C . VAL A 1 95 ? 1.263 -1.264 5.816 1.00 97.19 95 VAL A C 1
ATOM 704 O O . VAL A 1 95 ? 1.284 -0.600 4.773 1.00 97.19 95 VAL A O 1
ATOM 707 N N . LYS A 1 96 ? 2.258 -2.087 6.161 1.00 93.88 96 LYS A N 1
ATOM 708 C CA . LYS A 1 96 ? 3.456 -2.342 5.350 1.00 93.88 96 LYS A CA 1
ATOM 709 C C . LYS A 1 96 ? 3.798 -3.824 5.275 1.00 93.88 96 LYS A C 1
ATOM 711 O O . LYS A 1 96 ? 3.334 -4.618 6.084 1.00 93.88 96 LYS A O 1
ATOM 716 N N . GLY A 1 97 ? 4.592 -4.194 4.272 1.00 86.12 97 GLY A N 1
ATOM 717 C CA . GLY A 1 97 ? 5.177 -5.528 4.205 1.00 86.12 97 GLY A CA 1
ATOM 718 C C . GLY A 1 97 ? 6.173 -5.757 5.343 1.00 86.12 97 GLY A C 1
ATOM 719 O O . GLY A 1 97 ? 6.783 -4.815 5.847 1.00 86.12 97 GLY A O 1
ATOM 720 N N . ALA A 1 98 ? 6.345 -7.016 5.739 1.00 71.56 98 ALA A N 1
ATOM 721 C CA . ALA A 1 98 ? 7.298 -7.446 6.764 1.00 71.56 98 ALA A CA 1
ATOM 722 C C . ALA A 1 98 ? 8.776 -7.336 6.329 1.00 71.56 98 ALA A C 1
ATOM 724 O O . ALA A 1 98 ? 9.671 -7.738 7.066 1.00 71.56 98 ALA A O 1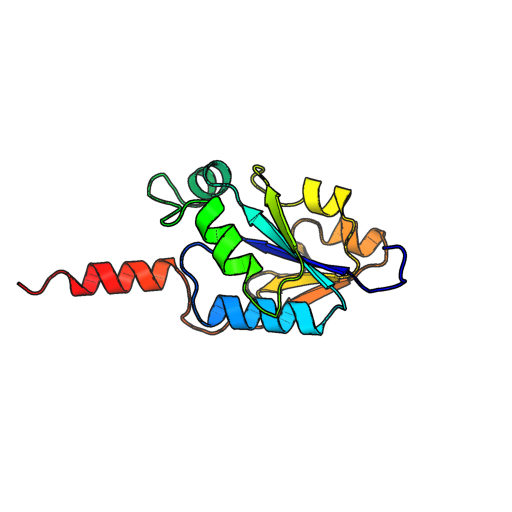
ATOM 725 N N . ASP A 1 99 ? 9.050 -6.788 5.141 1.00 72.69 99 ASP A N 1
ATOM 726 C CA . ASP A 1 99 ? 10.383 -6.350 4.722 1.00 72.69 99 ASP A CA 1
ATOM 727 C C . ASP A 1 99 ? 10.861 -5.085 5.461 1.00 72.69 99 ASP A C 1
ATOM 729 O O . ASP A 1 99 ? 12.039 -4.737 5.382 1.00 72.69 99 ASP A O 1
ATOM 733 N N . TYR A 1 100 ? 9.973 -4.435 6.218 1.00 67.69 100 TYR A N 1
ATOM 734 C CA . TYR A 1 100 ? 10.271 -3.299 7.087 1.00 67.69 100 TYR A CA 1
ATOM 735 C C . TYR A 1 100 ? 10.210 -3.686 8.570 1.00 67.69 100 TYR A C 1
ATOM 737 O O . TYR A 1 100 ? 9.441 -4.555 8.974 1.00 67.69 100 TYR A O 1
ATOM 745 N N . THR A 1 101 ? 10.965 -2.973 9.405 1.00 68.50 101 THR A N 1
ATOM 746 C CA . THR A 1 101 ? 10.702 -2.881 10.852 1.00 68.50 101 THR A CA 1
ATOM 747 C C . THR A 1 101 ? 9.792 -1.687 11.132 1.00 68.50 101 THR A C 1
ATOM 749 O O . THR A 1 101 ? 9.782 -0.735 10.356 1.00 68.50 101 THR A O 1
ATOM 752 N N . VAL A 1 102 ? 9.051 -1.683 12.246 1.00 68.94 102 VAL A N 1
ATOM 753 C CA . VAL A 1 102 ? 8.151 -0.559 12.589 1.00 68.94 102 VAL A CA 1
ATOM 754 C C . VAL A 1 102 ? 8.892 0.785 12.568 1.00 68.94 102 VAL A C 1
ATOM 756 O O . VAL A 1 102 ? 8.394 1.738 11.978 1.00 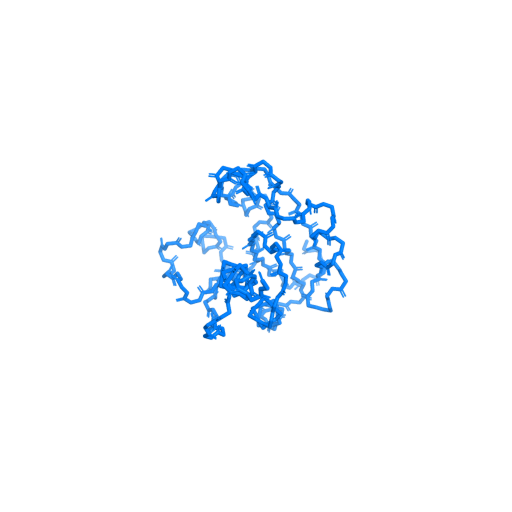68.94 102 VAL A O 1
ATOM 759 N N . ASP A 1 103 ? 10.117 0.830 13.093 1.00 74.81 103 ASP A N 1
ATOM 760 C CA . ASP A 1 103 ? 10.940 2.048 13.162 1.00 74.81 103 ASP A CA 1
ATOM 761 C C . ASP A 1 103 ? 11.423 2.551 11.790 1.00 74.81 103 ASP A C 1
ATOM 763 O O . ASP A 1 103 ? 11.866 3.689 11.657 1.00 74.81 103 ASP A O 1
ATOM 767 N N . THR A 1 104 ? 11.351 1.709 10.755 1.00 84.44 104 THR A N 1
ATOM 768 C CA . THR A 1 104 ? 11.733 2.065 9.377 1.00 84.44 104 THR A CA 1
ATOM 769 C C . THR A 1 104 ? 10.530 2.390 8.496 1.00 84.44 104 THR A C 1
ATOM 771 O O . THR A 1 104 ? 10.696 2.791 7.341 1.00 84.44 104 THR A O 1
ATOM 774 N N . VAL A 1 105 ? 9.309 2.260 9.025 1.00 90.00 105 VAL A N 1
ATOM 775 C CA . VAL A 1 105 ? 8.093 2.655 8.320 1.00 90.00 105 VAL A CA 1
ATOM 776 C C . VAL A 1 105 ? 7.924 4.172 8.406 1.00 90.00 105 VAL A C 1
ATOM 778 O O . VAL A 1 105 ? 7.628 4.732 9.459 1.00 90.00 105 VAL A O 1
ATOM 781 N N . VAL A 1 106 ? 8.060 4.848 7.265 1.00 94.81 106 VAL A N 1
ATOM 782 C CA . VAL A 1 106 ? 7.782 6.288 7.155 1.00 94.81 106 VAL A CA 1
ATOM 783 C C . VAL A 1 106 ? 6.350 6.590 7.607 1.00 94.81 106 VAL A C 1
ATOM 785 O O . VAL A 1 106 ? 5.405 5.982 7.105 1.00 94.81 106 VAL A O 1
ATOM 788 N N . GLY A 1 107 ? 6.203 7.550 8.524 1.00 95.75 107 GLY A N 1
ATOM 789 C CA . GLY A 1 107 ? 4.915 7.974 9.079 1.00 95.75 107 GLY A CA 1
ATOM 790 C C . GLY A 1 107 ? 4.405 7.113 10.239 1.00 95.75 107 GLY A C 1
ATOM 791 O O . GLY A 1 107 ? 3.313 7.377 10.740 1.00 95.75 107 GLY A O 1
ATOM 792 N N . ALA A 1 108 ? 5.169 6.110 10.693 1.00 95.88 108 ALA A N 1
ATOM 793 C CA . ALA A 1 108 ? 4.811 5.300 11.858 1.00 95.88 108 ALA A CA 1
ATOM 794 C C . ALA A 1 108 ? 4.598 6.149 13.117 1.00 95.88 108 ALA A C 1
ATOM 796 O O . ALA A 1 108 ? 3.584 5.998 13.797 1.00 95.88 108 ALA A O 1
ATOM 797 N N . ASP A 1 109 ? 5.521 7.067 13.402 1.00 96.12 109 ASP A N 1
ATOM 798 C CA . ASP A 1 109 ? 5.458 7.932 14.576 1.00 96.12 109 ASP A CA 1
ATOM 799 C C . ASP A 1 109 ? 4.278 8.912 14.495 1.00 96.12 109 ASP A C 1
ATOM 801 O O . ASP A 1 109 ? 3.598 9.124 15.495 1.00 96.12 109 ASP A O 1
ATOM 805 N N . VAL A 1 110 ? 3.999 9.462 13.308 1.00 97.44 110 VAL A N 1
ATOM 806 C CA . VAL A 1 110 ? 2.845 10.337 13.047 1.00 97.44 110 VAL A CA 1
ATOM 807 C C . VAL A 1 110 ? 1.542 9.610 13.377 1.00 97.44 110 VAL A C 1
ATOM 809 O O . VAL A 1 110 ? 0.727 10.112 14.151 1.00 97.44 110 VAL A O 1
ATOM 812 N N . VAL A 1 111 ? 1.369 8.399 12.842 1.00 97.44 111 VAL A N 1
ATOM 813 C CA . VAL A 1 111 ? 0.159 7.591 13.049 1.00 97.44 111 VAL A CA 1
ATOM 814 C C . VAL A 1 111 ? 0.014 7.171 14.511 1.00 97.44 111 VAL A C 1
ATOM 816 O O . VAL A 1 111 ? -1.064 7.311 15.084 1.00 97.44 111 VAL A O 1
ATOM 819 N N . GLN A 1 112 ? 1.093 6.714 15.151 1.00 96.75 112 GLN A N 1
ATOM 820 C CA . GLN A 1 112 ? 1.067 6.290 16.555 1.00 96.75 112 GLN A CA 1
ATOM 821 C C . GLN A 1 112 ? 0.791 7.452 17.518 1.00 96.75 112 GLN A C 1
ATOM 823 O O . GLN A 1 112 ? 0.002 7.296 18.449 1.00 96.75 112 GLN A O 1
ATOM 828 N N . LYS A 1 113 ? 1.380 8.635 17.287 1.00 97.12 113 LYS A N 1
ATOM 829 C CA . LYS A 1 113 ? 1.099 9.849 18.080 1.00 97.12 113 LYS A CA 1
ATOM 830 C C . LYS A 1 113 ? -0.362 10.284 17.970 1.00 97.12 113 LYS A C 1
ATOM 832 O O . LYS A 1 113 ? -0.903 10.824 18.929 1.00 97.12 113 LYS A O 1
ATOM 837 N N . ALA A 1 114 ? -1.001 10.023 16.831 1.00 96.56 114 ALA A N 1
ATOM 838 C CA . ALA A 1 114 ? -2.424 10.268 16.614 1.00 96.56 114 ALA A CA 1
ATOM 839 C C . ALA A 1 114 ? -3.340 9.158 17.179 1.00 96.56 114 ALA A C 1
ATOM 841 O O . ALA A 1 114 ? -4.555 9.231 17.010 1.00 96.56 114 ALA A O 1
ATOM 842 N N . GLY A 1 115 ? -2.784 8.140 17.851 1.00 96.88 115 GLY A N 1
ATOM 843 C CA . GLY A 1 115 ? -3.534 7.023 18.438 1.00 96.88 115 GLY A CA 1
ATOM 844 C C . GLY A 1 115 ? -3.813 5.860 17.480 1.00 96.88 115 GLY A C 1
ATOM 845 O O . GLY A 1 115 ? -4.504 4.914 17.857 1.00 96.88 115 GLY A O 1
ATOM 846 N N . GLY A 1 116 ? -3.280 5.908 16.257 1.00 97.12 116 GLY A N 1
ATOM 847 C CA . GLY A 1 116 ? -3.330 4.805 15.303 1.00 97.12 116 GLY A CA 1
ATOM 848 C C . GLY A 1 116 ? -2.268 3.735 15.572 1.00 97.12 116 GLY A C 1
ATOM 849 O O . GLY A 1 116 ? -1.474 3.816 16.511 1.00 97.12 116 GLY A O 1
ATOM 850 N N . ARG A 1 117 ? -2.226 2.708 14.719 1.00 97.31 117 ARG A N 1
ATOM 851 C CA . ARG A 1 117 ? -1.258 1.602 14.830 1.00 97.31 117 ARG A CA 1
ATOM 852 C C . ARG A 1 117 ? -0.603 1.250 13.500 1.00 97.31 117 ARG A C 1
ATOM 854 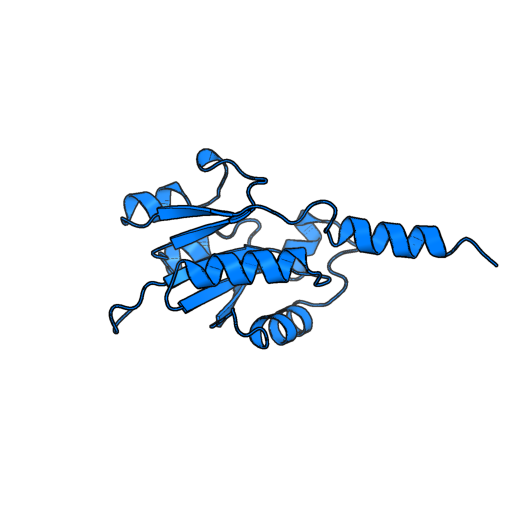O O . ARG A 1 117 ? -1.182 1.437 12.434 1.00 97.31 117 ARG A O 1
ATOM 861 N N . VAL A 1 118 ? 0.593 0.675 13.577 1.00 97.19 118 VAL A N 1
ATOM 862 C CA . VAL A 1 118 ? 1.317 0.132 12.420 1.00 97.19 118 VAL A CA 1
ATOM 863 C C . VAL A 1 118 ? 1.152 -1.383 12.400 1.00 97.19 118 VAL A C 1
ATOM 865 O O . VAL A 1 118 ? 1.314 -2.035 13.430 1.00 97.19 118 VAL A O 1
ATOM 868 N N . VAL A 1 119 ? 0.832 -1.942 11.236 1.00 96.44 119 VAL A N 1
ATOM 869 C CA . VAL A 1 119 ? 0.719 -3.388 11.019 1.00 96.44 119 VAL A CA 1
ATOM 870 C C . VAL A 1 119 ? 1.707 -3.805 9.939 1.00 96.44 119 VAL A C 1
ATOM 872 O O . VAL A 1 119 ? 1.698 -3.272 8.829 1.00 96.44 119 VAL A O 1
ATOM 875 N N . LEU A 1 120 ? 2.545 -4.782 10.269 1.00 94.06 120 LEU A N 1
ATOM 876 C CA . LEU A 1 120 ? 3.420 -5.448 9.314 1.00 94.06 120 LEU A CA 1
ATOM 877 C C . LEU A 1 120 ? 2.753 -6.748 8.872 1.00 94.06 120 LEU A C 1
ATOM 879 O O . LEU A 1 120 ? 2.269 -7.504 9.714 1.00 94.06 120 LEU A O 1
ATOM 883 N N . VAL A 1 121 ? 2.704 -6.993 7.566 1.00 92.00 121 VAL A N 1
ATOM 884 C CA . VAL A 1 121 ? 2.099 -8.204 7.002 1.00 92.00 121 VAL A CA 1
ATOM 885 C C . VAL A 1 121 ? 3.126 -9.038 6.256 1.00 92.00 121 VAL A C 1
ATOM 887 O O . VAL A 1 121 ? 3.995 -8.508 5.558 1.00 92.00 121 VAL A O 1
ATOM 890 N N . ASP A 1 122 ? 2.997 -10.354 6.371 1.00 87.31 122 ASP A N 1
ATOM 891 C CA . ASP A 1 122 ? 3.903 -11.284 5.711 1.00 87.31 122 ASP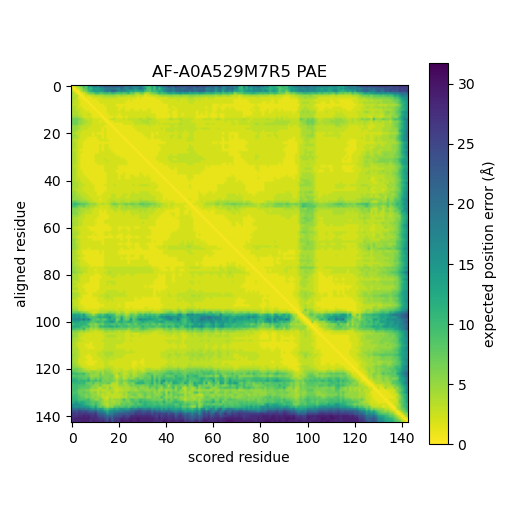 A CA 1
ATOM 892 C C . ASP A 1 122 ? 3.826 -11.152 4.189 1.00 87.31 122 ASP A C 1
ATOM 894 O O . ASP A 1 122 ? 2.752 -11.125 3.578 1.00 87.31 122 ASP A O 1
ATOM 898 N N . LEU A 1 123 ? 4.998 -11.087 3.561 1.00 83.31 123 LEU A N 1
ATOM 899 C CA . LEU A 1 123 ? 5.110 -11.029 2.113 1.00 83.31 123 LEU A CA 1
ATOM 900 C C . LEU A 1 123 ? 5.188 -12.430 1.511 1.00 83.31 123 LEU A C 1
ATOM 902 O O . LEU A 1 123 ? 5.869 -13.323 2.012 1.00 83.31 123 LEU A O 1
ATOM 906 N N . VAL A 1 124 ? 4.542 -12.606 0.358 1.00 83.06 124 VAL A N 1
ATOM 907 C CA . VAL A 1 124 ? 4.625 -13.857 -0.403 1.00 83.06 124 VAL A CA 1
ATOM 908 C C . VAL A 1 124 ? 6.024 -14.000 -1.007 1.00 83.06 124 VAL A C 1
ATOM 910 O O . VAL A 1 124 ? 6.416 -13.231 -1.891 1.00 83.06 124 VAL A O 1
ATOM 913 N N . ALA A 1 125 ? 6.760 -15.021 -0.565 1.00 79.94 125 ALA A N 1
ATOM 914 C CA . ALA A 1 125 ? 8.135 -15.270 -0.986 1.00 79.94 125 ALA A CA 1
ATOM 915 C C . ALA A 1 125 ? 8.295 -15.355 -2.519 1.00 79.94 125 ALA A C 1
ATOM 917 O O . ALA A 1 125 ? 7.480 -15.935 -3.243 1.00 79.94 125 ALA A O 1
ATOM 918 N N . GLY A 1 126 ? 9.384 -14.769 -3.028 1.00 76.69 126 GLY A N 1
ATOM 919 C CA . GLY A 1 126 ? 9.768 -14.844 -4.441 1.00 76.69 126 GLY A CA 1
ATOM 920 C C . GLY A 1 126 ? 8.922 -14.004 -5.409 1.00 76.69 126 GLY A C 1
ATOM 921 O O . GLY A 1 126 ? 9.125 -14.101 -6.624 1.00 76.69 126 GLY A O 1
ATOM 922 N N . LYS A 1 127 ? 7.992 -13.174 -4.918 1.00 81.75 127 LYS A N 1
ATOM 923 C CA . LYS A 1 127 ? 7.151 -12.297 -5.747 1.00 81.75 127 LYS A CA 1
ATOM 924 C C . LYS A 1 127 ? 7.648 -10.851 -5.693 1.00 81.75 127 LYS A C 1
ATOM 926 O O . LYS A 1 127 ? 7.553 -10.197 -4.665 1.00 81.75 127 LYS A O 1
ATOM 931 N N . SER A 1 128 ? 8.155 -10.349 -6.815 1.00 80.19 128 SER A N 1
ATOM 932 C CA . SER A 1 128 ? 8.453 -8.928 -7.015 1.00 80.19 128 SER A CA 1
ATOM 933 C C . SER A 1 128 ? 8.382 -8.594 -8.504 1.00 80.19 128 SER A C 1
ATOM 935 O O . SER A 1 128 ? 8.652 -9.457 -9.347 1.00 80.19 128 SER A O 1
ATOM 937 N N . THR A 1 129 ? 8.070 -7.344 -8.857 1.00 77.94 129 THR A N 1
ATOM 938 C CA . THR A 1 129 ? 8.098 -6.921 -10.265 1.00 77.94 129 THR A CA 1
ATOM 939 C C . THR A 1 129 ? 9.489 -7.091 -10.887 1.00 77.94 129 THR A C 1
ATOM 941 O O . THR A 1 129 ? 9.597 -7.539 -12.027 1.00 77.94 129 THR A O 1
ATOM 944 N N . THR A 1 130 ? 10.556 -6.803 -10.135 1.00 79.25 130 THR A N 1
ATOM 945 C CA . THR A 1 130 ? 11.942 -7.003 -10.589 1.00 79.25 130 THR A CA 1
ATOM 946 C C . THR A 1 130 ? 12.194 -8.457 -10.981 1.00 79.25 130 THR A C 1
ATOM 948 O O . THR A 1 130 ? 12.741 -8.713 -12.051 1.00 79.25 130 THR A O 1
ATOM 951 N N . ASN A 1 131 ? 11.730 -9.413 -10.171 1.00 81.50 131 ASN A N 1
ATOM 952 C CA . ASN A 1 131 ? 11.878 -10.836 -10.470 1.00 81.50 131 ASN A CA 1
ATOM 953 C C . ASN A 1 131 ? 11.064 -11.240 -11.703 1.00 81.50 131 ASN A C 1
ATOM 955 O O . ASN A 1 131 ? 11.550 -12.016 -12.523 1.00 81.50 131 ASN A O 1
ATOM 959 N N . THR A 1 132 ? 9.845 -10.714 -11.859 1.00 81.62 132 THR A N 1
ATOM 960 C CA . THR A 1 132 ? 9.018 -10.968 -13.049 1.00 81.62 132 THR A CA 1
ATOM 961 C C . THR A 1 132 ? 9.718 -10.485 -14.321 1.00 81.62 132 THR A C 1
ATOM 963 O O . THR A 1 132 ? 9.837 -11.247 -15.276 1.00 81.62 132 THR A O 1
ATOM 966 N N . ILE A 1 133 ? 10.256 -9.262 -14.318 1.00 81.12 133 ILE A N 1
ATOM 967 C CA . ILE A 1 133 ? 10.999 -8.710 -15.463 1.00 81.12 133 ILE A CA 1
ATOM 968 C C . ILE A 1 133 ? 12.285 -9.496 -15.720 1.00 81.12 133 ILE A C 1
ATOM 970 O O . ILE A 1 133 ? 12.601 -9.791 -16.871 1.00 81.12 133 ILE A O 1
ATOM 97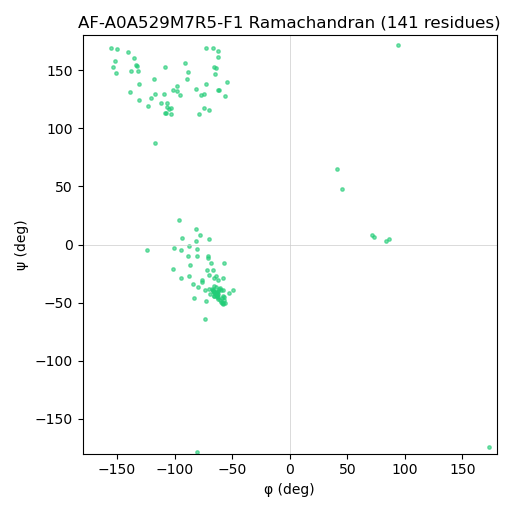4 N N . GLY A 1 134 ? 13.013 -9.867 -14.664 1.00 81.19 134 GLY A N 1
ATOM 975 C CA . GLY A 1 134 ? 14.214 -10.694 -14.776 1.00 81.19 134 GLY A CA 1
ATOM 976 C C . GLY A 1 134 ? 13.935 -12.024 -15.479 1.00 81.19 134 GLY A C 1
ATOM 977 O O . GLY A 1 134 ? 14.660 -12.388 -16.401 1.00 81.19 134 GLY A O 1
ATOM 978 N N . LYS A 1 135 ? 12.838 -12.706 -15.118 1.00 81.94 135 LYS A N 1
ATOM 979 C CA . LYS A 1 135 ? 12.405 -13.952 -15.775 1.00 81.94 135 LYS A CA 1
ATOM 980 C C . LYS A 1 135 ? 12.066 -13.752 -17.252 1.00 81.94 135 LYS A C 1
ATOM 982 O O . LYS A 1 135 ? 12.469 -14.570 -18.069 1.00 81.94 135 LYS A O 1
ATOM 987 N N . LEU A 1 136 ? 11.369 -12.665 -17.596 1.00 83.00 136 LEU A N 1
ATOM 988 C CA . LEU A 1 136 ? 11.039 -12.346 -18.990 1.00 83.00 136 LEU A CA 1
ATOM 989 C C . LEU A 1 136 ? 12.297 -12.098 -19.833 1.00 83.00 136 LEU A C 1
ATOM 991 O O . LEU A 1 136 ? 12.390 -12.593 -20.950 1.00 83.00 136 LEU A O 1
ATOM 995 N N . ARG A 1 137 ? 13.290 -11.385 -19.288 1.00 81.94 137 ARG A N 1
ATOM 996 C CA . ARG A 1 137 ? 14.570 -11.140 -19.975 1.00 81.94 137 ARG A CA 1
ATOM 997 C C . ARG A 1 137 ? 15.403 -12.414 -20.137 1.00 81.94 137 ARG A C 1
ATOM 999 O O . ARG A 1 137 ? 16.010 -12.601 -21.183 1.00 81.94 137 ARG A O 1
ATOM 1006 N N . ALA A 1 138 ? 15.409 -13.293 -19.134 1.00 72.94 138 ALA A N 1
ATOM 1007 C CA . ALA A 1 138 ? 16.135 -14.565 -19.181 1.00 72.94 138 ALA A CA 1
ATOM 1008 C C . ALA A 1 138 ? 15.514 -15.587 -20.156 1.00 72.94 138 ALA A C 1
ATOM 1010 O O . ALA A 1 138 ? 16.220 -16.444 -20.674 1.00 72.94 138 ALA A O 1
ATOM 1011 N N . GLY A 1 139 ? 14.208 -15.491 -20.428 1.00 58.53 139 GLY A N 1
ATOM 1012 C CA . GLY A 1 139 ? 13.520 -16.322 -21.424 1.00 58.53 139 GLY A CA 1
ATOM 1013 C C . GLY A 1 139 ? 13.692 -15.859 -22.876 1.00 58.53 139 GLY A C 1
ATOM 1014 O O . GLY A 1 139 ? 13.205 -16.530 -23.777 1.00 58.53 139 GLY A O 1
ATOM 1015 N N . GLY A 1 140 ? 14.363 -14.725 -23.117 1.00 54.84 140 GLY A N 1
ATOM 1016 C CA . GLY A 1 140 ? 14.554 -14.145 -24.451 1.00 54.84 140 GLY A CA 1
ATOM 1017 C C . GLY A 1 140 ? 15.784 -14.647 -25.220 1.00 54.84 140 GLY A C 1
ATOM 1018 O O . GLY A 1 140 ? 15.991 -14.218 -26.347 1.00 54.84 140 GLY A O 1
ATOM 1019 N N . THR A 1 141 ? 16.605 -15.533 -24.641 1.00 50.84 141 THR A N 1
ATOM 1020 C CA . THR A 1 141 ? 17.835 -16.076 -25.265 1.00 50.84 141 THR A CA 1
ATOM 1021 C C . THR A 1 141 ? 17.666 -17.430 -25.962 1.00 50.84 141 THR A C 1
ATOM 1023 O O . THR A 1 141 ? 18.648 -18.124 -26.205 1.00 50.84 141 THR A O 1
ATOM 1026 N N . THR A 1 142 ? 16.446 -17.814 -26.333 1.00 49.97 142 THR A N 1
ATOM 1027 C CA . THR A 1 142 ? 16.214 -18.917 -27.279 1.00 49.97 142 THR A CA 1
ATOM 1028 C C . THR A 1 142 ? 15.518 -18.400 -28.529 1.00 49.97 142 THR A C 1
ATOM 1030 O O . THR A 1 142 ? 14.289 -18.373 -28.585 1.00 49.97 142 THR A O 1
ATOM 1033 N N . ASN A 1 143 ? 16.326 -17.951 -29.489 1.00 41.19 143 ASN A N 1
ATOM 1034 C CA . ASN A 1 143 ? 16.181 -18.197 -30.927 1.00 41.19 143 ASN A CA 1
ATOM 1035 C C . ASN A 1 143 ? 17.463 -17.781 -31.648 1.00 41.19 143 ASN A C 1
ATOM 1037 O O . ASN A 1 143 ? 17.936 -16.653 -31.386 1.00 41.19 143 ASN A O 1
#

Nearest PDB structures (foldseek):
  5x9q-assembly1_B  TM=8.873E-01  e=5.059E-16  Burkholderia pseudomallei K96243
  3elb-assembly1_A  TM=8.029E-01  e=2.306E-10  Homo sapiens
  3glv-assembly1_B  TM=7.951E-01  e=1.455E-10  Thermoplasma volcanium GSS1
  4mvc-assembly1_A  TM=8.243E-01  e=7.549E-08  Rattus norvegicus
  4mvc-assembly1_B  TM=7.907E-01  e=1.121E-06  Rattus norvegicus